Protein AF-A0A935Q909-F1 (afdb_monomer_lite)

pLDDT: mean 86.3, std 9.7, range [51.88, 95.56]

Structure (mmCIF, N/CA/C/O backbone):
data_AF-A0A935Q909-F1
#
_entry.id   AF-A0A935Q909-F1
#
loop_
_atom_site.group_PDB
_atom_site.id
_atom_site.type_symbol
_atom_site.label_atom_id
_atom_site.label_alt_id
_atom_site.label_comp_id
_atom_site.label_asym_id
_atom_site.label_entity_id
_atom_site.label_seq_id
_atom_site.pdbx_PDB_ins_code
_atom_site.Cartn_x
_atom_site.Cartn_y
_atom_site.Cartn_z
_atom_site.occupancy
_atom_site.B_iso_or_equiv
_atom_site.auth_seq_id
_atom_site.auth_comp_id
_atom_site.auth_asym_id
_atom_site.auth_atom_id
_atom_site.pdbx_PDB_model_num
ATOM 1 N N . MET A 1 1 ? 8.471 5.773 24.634 1.00 51.88 1 MET A N 1
ATOM 2 C CA . MET A 1 1 ? 7.549 4.780 24.038 1.00 51.88 1 MET A CA 1
ATOM 3 C C . MET A 1 1 ? 6.987 5.370 22.759 1.00 51.88 1 MET A C 1
ATOM 5 O O . MET A 1 1 ? 6.266 6.355 22.836 1.00 51.88 1 MET A O 1
ATOM 9 N N . ILE A 1 2 ? 7.353 4.835 21.592 1.00 62.34 2 ILE A N 1
ATOM 10 C CA . ILE A 1 2 ? 6.665 5.202 20.348 1.00 62.34 2 ILE A CA 1
ATOM 11 C C . ILE A 1 2 ? 5.202 4.781 20.507 1.00 62.34 2 ILE A C 1
ATOM 13 O O . ILE A 1 2 ? 4.912 3.623 20.804 1.00 62.34 2 ILE A O 1
ATOM 17 N N . SER A 1 3 ? 4.287 5.742 20.384 1.00 74.69 3 SER A N 1
ATOM 18 C CA . SER A 1 3 ? 2.855 5.449 20.369 1.00 74.69 3 SER A CA 1
ATOM 19 C C . SER A 1 3 ? 2.565 4.499 19.205 1.00 74.69 3 SER A C 1
ATOM 21 O O . SER A 1 3 ? 3.095 4.695 18.108 1.00 74.69 3 SER A O 1
ATOM 23 N N . ARG A 1 4 ? 1.713 3.485 19.419 1.00 75.06 4 ARG A N 1
ATOM 24 C CA . ARG A 1 4 ? 1.306 2.525 18.371 1.00 75.06 4 ARG A CA 1
ATOM 25 C C . ARG A 1 4 ? 0.808 3.240 17.106 1.00 75.06 4 ARG A C 1
ATOM 27 O O . ARG A 1 4 ? 1.038 2.775 15.997 1.00 75.06 4 ARG A O 1
ATOM 34 N N . HIS A 1 5 ? 0.224 4.426 17.279 1.00 75.06 5 HIS A N 1
ATOM 35 C CA . HIS A 1 5 ? -0.218 5.311 16.200 1.00 75.06 5 HIS A CA 1
ATOM 36 C C . HIS A 1 5 ? 0.935 5.818 15.321 1.00 75.06 5 HIS A C 1
ATOM 38 O O . HIS A 1 5 ? 0.858 5.787 14.095 1.00 75.06 5 HIS A O 1
ATOM 44 N N . HIS A 1 6 ? 2.048 6.224 15.941 1.00 78.38 6 HIS A N 1
ATOM 45 C CA . HIS A 1 6 ? 3.245 6.659 15.215 1.00 78.38 6 HIS A CA 1
ATOM 46 C C . HIS A 1 6 ? 3.912 5.488 14.486 1.00 78.38 6 HIS A C 1
ATOM 48 O O . HIS A 1 6 ? 4.348 5.653 13.349 1.00 78.38 6 HIS A O 1
ATOM 54 N N . LEU A 1 7 ? 3.940 4.302 15.103 1.00 82.50 7 LEU A N 1
ATOM 55 C CA . LEU A 1 7 ? 4.481 3.093 14.481 1.00 82.50 7 LEU A CA 1
ATOM 56 C C . LEU A 1 7 ? 3.674 2.687 13.239 1.00 82.50 7 LEU A C 1
ATOM 58 O O . LEU A 1 7 ? 4.253 2.513 12.170 1.00 82.50 7 LEU A O 1
ATOM 62 N N . ASN A 1 8 ? 2.343 2.623 13.348 1.00 82.25 8 ASN A N 1
ATOM 63 C CA . ASN A 1 8 ? 1.473 2.310 12.212 1.00 82.25 8 ASN A CA 1
ATOM 64 C C . ASN A 1 8 ? 1.657 3.313 11.071 1.00 82.25 8 ASN A C 1
ATOM 66 O O . ASN A 1 8 ? 1.802 2.919 9.917 1.00 82.25 8 ASN A O 1
ATOM 70 N N . ARG A 1 9 ? 1.729 4.610 11.384 1.00 82.19 9 ARG A N 1
ATOM 71 C CA . ARG A 1 9 ? 1.946 5.651 10.375 1.00 82.19 9 ARG A CA 1
ATOM 72 C C . ARG A 1 9 ? 3.288 5.489 9.652 1.00 82.19 9 ARG A C 1
ATOM 74 O O . ARG A 1 9 ? 3.329 5.621 8.432 1.00 82.19 9 ARG A O 1
ATOM 81 N N . ILE A 1 10 ? 4.365 5.161 10.369 1.00 89.12 10 ILE A N 1
ATOM 82 C CA . ILE A 1 10 ? 5.685 4.904 9.766 1.00 89.12 10 ILE A CA 1
ATOM 83 C C . ILE A 1 10 ? 5.645 3.676 8.853 1.00 89.12 10 ILE A C 1
ATOM 85 O O . ILE A 1 10 ? 6.196 3.729 7.753 1.00 89.12 10 ILE A O 1
ATOM 89 N N . ILE A 1 11 ? 4.975 2.598 9.272 1.00 87.06 11 ILE A N 1
ATOM 90 C CA . ILE A 1 11 ? 4.842 1.375 8.468 1.00 87.06 11 ILE A CA 1
ATOM 91 C C . ILE A 1 11 ? 4.110 1.681 7.161 1.00 87.06 11 ILE A C 1
ATOM 93 O O . ILE A 1 11 ? 4.606 1.334 6.093 1.00 87.06 11 ILE A O 1
ATOM 97 N N . ILE A 1 12 ? 2.981 2.391 7.229 1.00 86.31 12 ILE A N 1
ATOM 98 C CA . ILE A 1 12 ? 2.176 2.740 6.050 1.00 86.31 12 ILE A CA 1
ATOM 99 C C . ILE A 1 12 ? 2.978 3.613 5.082 1.00 86.31 12 ILE A C 1
ATOM 101 O O . ILE A 1 12 ? 3.023 3.323 3.888 1.00 86.31 12 ILE A O 1
ATOM 105 N N . ILE A 1 13 ? 3.649 4.652 5.589 1.00 88.56 13 ILE A N 1
ATOM 106 C CA . ILE A 1 13 ? 4.461 5.552 4.758 1.00 88.56 13 ILE A CA 1
ATOM 107 C C . ILE A 1 13 ? 5.604 4.780 4.094 1.00 88.56 13 ILE A C 1
ATOM 109 O O . ILE A 1 13 ? 5.787 4.877 2.883 1.00 88.56 13 ILE A O 1
ATOM 113 N N . SER A 1 14 ? 6.337 3.973 4.864 1.00 90.75 14 SER A N 1
ATOM 114 C CA . SER A 1 14 ? 7.436 3.152 4.341 1.00 90.75 14 SER A CA 1
ATOM 115 C C . SER A 1 14 ? 6.943 2.202 3.251 1.00 90.75 14 SER A C 1
ATOM 117 O O . SER A 1 14 ? 7.562 2.085 2.196 1.00 90.75 14 SER A O 1
ATOM 119 N N . PHE A 1 15 ? 5.789 1.572 3.470 1.00 89.25 15 PHE A N 1
ATOM 120 C CA . PHE A 1 15 ? 5.192 0.651 2.513 1.00 89.25 15 PHE A CA 1
ATOM 121 C C . PHE A 1 15 ? 4.761 1.354 1.219 1.00 89.25 15 PHE A C 1
ATOM 123 O O . PHE A 1 15 ? 5.078 0.880 0.129 1.00 89.25 15 PHE A O 1
ATOM 130 N N . MET A 1 16 ? 4.124 2.526 1.317 1.00 88.19 16 MET A N 1
ATOM 131 C CA . MET A 1 16 ? 3.750 3.320 0.140 1.00 88.19 16 MET A CA 1
ATOM 132 C C . MET A 1 16 ? 4.968 3.761 -0.677 1.00 88.19 16 MET A C 1
ATOM 134 O O . MET A 1 16 ? 4.936 3.693 -1.906 1.00 88.19 16 MET A O 1
ATOM 138 N N . VAL A 1 17 ? 6.058 4.164 -0.014 1.00 92.75 17 VAL A N 1
ATOM 139 C CA . VAL A 1 17 ? 7.309 4.544 -0.689 1.00 92.75 17 VAL A CA 1
ATOM 140 C C . VAL A 1 17 ? 7.916 3.351 -1.433 1.00 92.75 17 VAL A C 1
ATOM 142 O O . VAL A 1 17 ? 8.320 3.494 -2.588 1.00 92.75 17 VAL A O 1
ATOM 145 N N . LEU A 1 18 ? 7.935 2.163 -0.820 1.00 93.00 18 LEU A N 1
ATOM 146 C CA . LEU A 1 18 ? 8.457 0.944 -1.449 1.00 93.00 18 LEU A CA 1
ATOM 147 C C . LEU A 1 18 ? 7.639 0.518 -2.674 1.00 93.00 18 LEU A C 1
ATOM 149 O O . LEU A 1 18 ? 8.224 0.154 -3.700 1.00 93.00 18 LEU A O 1
ATOM 153 N N . ILE A 1 19 ? 6.307 0.594 -2.600 1.00 92.56 19 ILE A N 1
ATOM 154 C CA . ILE A 1 19 ? 5.429 0.308 -3.743 1.00 92.56 19 ILE A CA 1
ATOM 155 C C . ILE A 1 19 ? 5.677 1.317 -4.867 1.00 92.56 19 ILE A C 1
ATOM 157 O O . ILE A 1 19 ? 5.856 0.914 -6.016 1.00 92.56 19 ILE A O 1
ATOM 161 N N . GLY A 1 20 ? 5.749 2.612 -4.544 1.00 91.44 20 GLY A N 1
ATOM 162 C CA . GLY A 1 20 ? 6.013 3.667 -5.523 1.00 91.44 20 GLY A CA 1
ATOM 163 C C . GLY A 1 20 ? 7.355 3.483 -6.235 1.00 91.44 20 GLY A C 1
ATOM 164 O O . GLY A 1 20 ? 7.418 3.534 -7.464 1.00 91.44 20 GLY A O 1
ATOM 165 N N . PHE A 1 21 ? 8.418 3.183 -5.484 1.00 93.56 21 PHE A N 1
ATOM 166 C CA . PHE A 1 21 ? 9.734 2.883 -6.049 1.00 93.56 21 PHE A CA 1
ATOM 167 C C . PHE A 1 21 ? 9.708 1.640 -6.948 1.00 93.56 21 PHE A C 1
ATOM 169 O O . PHE A 1 21 ? 10.251 1.656 -8.055 1.00 93.56 21 PHE A O 1
ATOM 176 N N . SER A 1 22 ? 9.044 0.574 -6.499 1.00 92.31 22 SER A N 1
ATOM 177 C CA . SER A 1 22 ? 8.929 -0.676 -7.258 1.00 92.31 22 SER A CA 1
ATOM 178 C C . SER A 1 22 ? 8.169 -0.472 -8.565 1.00 92.31 22 SER A C 1
ATOM 180 O O . SER A 1 22 ? 8.609 -0.950 -9.610 1.00 92.31 22 SER A O 1
ATOM 182 N N . LEU A 1 23 ? 7.076 0.295 -8.532 1.00 92.44 23 LEU A N 1
ATOM 183 C CA . LEU A 1 23 ? 6.297 0.644 -9.714 1.00 92.44 23 LEU A CA 1
ATOM 184 C C . LEU A 1 23 ? 7.120 1.492 -10.692 1.00 92.44 23 LEU A C 1
ATOM 186 O O . LEU A 1 23 ? 7.181 1.166 -11.875 1.00 92.44 23 LEU A O 1
ATOM 190 N N . ALA A 1 24 ? 7.810 2.528 -10.206 1.00 93.56 24 ALA A N 1
ATOM 191 C CA . ALA A 1 24 ? 8.666 3.373 -11.037 1.00 93.56 24 ALA A CA 1
ATOM 192 C C . ALA A 1 24 ? 9.775 2.558 -11.722 1.00 93.56 24 ALA A C 1
ATOM 194 O O . ALA A 1 24 ? 9.999 2.688 -12.927 1.00 93.56 24 ALA A O 1
ATOM 195 N N . LYS A 1 25 ? 10.427 1.657 -10.977 1.00 94.06 25 LYS A N 1
ATOM 196 C CA . LYS A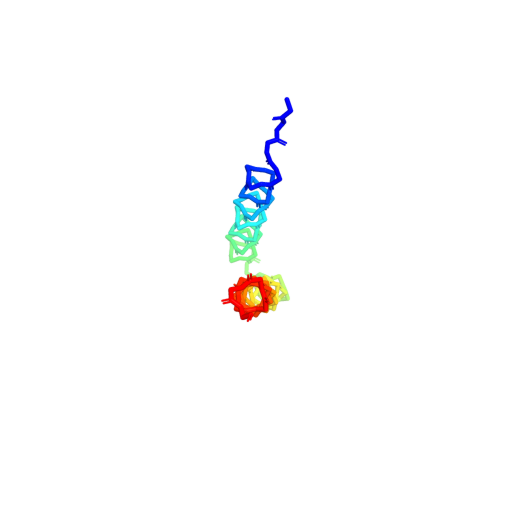 1 25 ? 11.464 0.769 -11.510 1.00 94.06 25 LYS A CA 1
ATOM 197 C C . LYS A 1 25 ? 10.899 -0.238 -12.517 1.00 94.06 25 LYS A C 1
ATOM 199 O O . LYS A 1 25 ? 11.524 -0.494 -13.546 1.00 94.06 25 LYS A O 1
ATOM 204 N N . ALA A 1 26 ? 9.713 -0.786 -12.260 1.00 93.81 26 ALA A N 1
ATOM 205 C CA . ALA A 1 26 ? 9.049 -1.702 -13.181 1.00 93.81 26 ALA A CA 1
ATOM 206 C C . ALA A 1 26 ? 8.666 -1.015 -14.502 1.00 93.81 26 ALA A C 1
ATOM 208 O O . ALA A 1 26 ? 8.879 -1.594 -15.567 1.00 93.81 26 ALA A O 1
ATOM 209 N N . ILE A 1 27 ? 8.186 0.234 -14.441 1.00 93.69 27 ILE A N 1
ATOM 210 C CA . ILE A 1 27 ? 7.910 1.066 -15.621 1.00 93.69 27 ILE A CA 1
ATOM 211 C C . ILE A 1 27 ? 9.203 1.355 -16.387 1.00 93.69 27 ILE A C 1
ATOM 213 O O . ILE A 1 27 ? 9.245 1.166 -17.602 1.00 93.69 27 ILE A O 1
ATOM 217 N N . TYR A 1 28 ? 10.273 1.743 -15.687 1.00 94.88 28 TYR A N 1
ATOM 218 C CA . TYR A 1 28 ? 11.572 2.028 -16.300 1.00 94.88 28 TYR A CA 1
ATOM 219 C C . TYR A 1 28 ? 12.117 0.831 -17.098 1.00 94.88 28 TYR A C 1
ATOM 221 O O . TYR A 1 28 ? 12.540 0.985 -18.241 1.00 94.88 28 TYR A O 1
ATOM 229 N N . HIS A 1 29 ? 12.038 -0.379 -16.538 1.00 94.81 29 HIS A N 1
ATOM 230 C CA . HIS A 1 29 ? 12.464 -1.607 -17.218 1.00 94.81 29 HIS A CA 1
ATOM 231 C C . HIS A 1 29 ? 11.403 -2.209 -18.157 1.00 94.81 29 HIS A C 1
ATOM 233 O O . HIS A 1 29 ? 11.632 -3.290 -18.697 1.00 94.81 29 HIS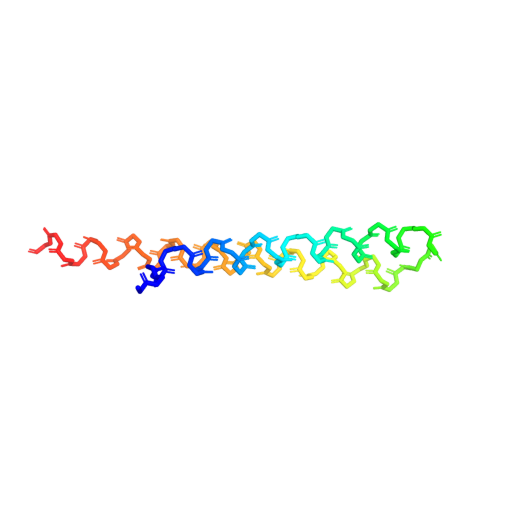 A O 1
ATOM 239 N N . LYS A 1 30 ? 10.247 -1.552 -18.351 1.00 93.31 30 LYS A N 1
ATOM 240 C CA . LYS A 1 30 ? 9.097 -2.061 -19.127 1.00 93.31 30 LYS A CA 1
ATOM 241 C C . LYS A 1 30 ? 8.678 -3.484 -18.721 1.00 93.31 30 LYS A C 1
ATOM 243 O O . L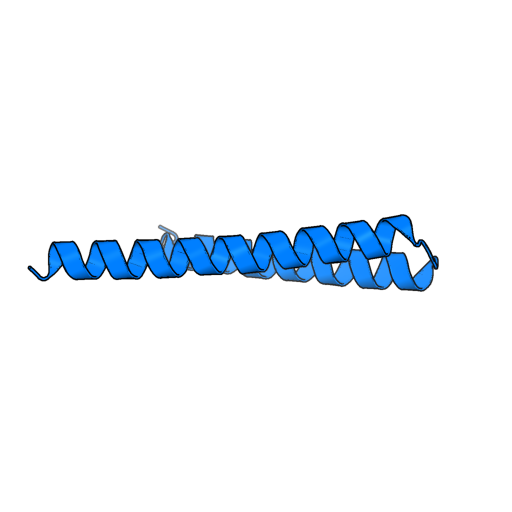YS A 1 30 ? 8.225 -4.277 -19.545 1.00 93.31 30 LYS A O 1
ATOM 248 N N . SER A 1 31 ? 8.835 -3.818 -17.440 1.00 94.00 31 SER A N 1
ATOM 249 C CA . SER A 1 31 ? 8.501 -5.137 -16.911 1.00 94.00 31 SER A CA 1
ATOM 250 C C . SER A 1 31 ? 7.004 -5.216 -16.643 1.00 94.00 31 SER A C 1
ATOM 252 O O . SER A 1 31 ? 6.527 -4.725 -15.620 1.00 94.00 31 SER A O 1
ATOM 254 N N . PHE A 1 32 ? 6.266 -5.860 -17.551 1.00 92.62 32 PHE A N 1
ATOM 255 C CA . PHE A 1 32 ? 4.826 -6.084 -17.393 1.00 92.62 32 PHE A CA 1
ATOM 256 C C . PHE A 1 32 ? 4.511 -6.750 -16.050 1.00 92.62 32 PHE A C 1
ATOM 258 O O . PHE A 1 32 ? 3.705 -6.239 -15.281 1.00 92.62 32 PHE A O 1
ATOM 265 N N . MET A 1 33 ? 5.236 -7.821 -15.716 1.00 93.00 33 MET A N 1
ATOM 266 C CA . MET A 1 33 ? 5.040 -8.556 -14.466 1.00 93.00 33 MET A CA 1
ATOM 267 C C . MET A 1 33 ? 5.312 -7.690 -13.230 1.00 93.00 33 MET A C 1
ATOM 269 O O . MET A 1 33 ? 4.558 -7.749 -12.262 1.00 93.00 33 MET A O 1
ATOM 273 N N . GLY A 1 34 ? 6.350 -6.848 -13.270 1.00 91.50 34 GLY A N 1
ATOM 274 C CA . GLY A 1 34 ? 6.649 -5.920 -12.178 1.00 91.50 34 GLY A CA 1
ATOM 275 C C . GLY A 1 34 ? 5.548 -4.879 -11.978 1.00 91.50 34 GLY A C 1
ATOM 276 O O . GLY A 1 34 ? 5.175 -4.594 -10.843 1.00 91.50 34 GLY A O 1
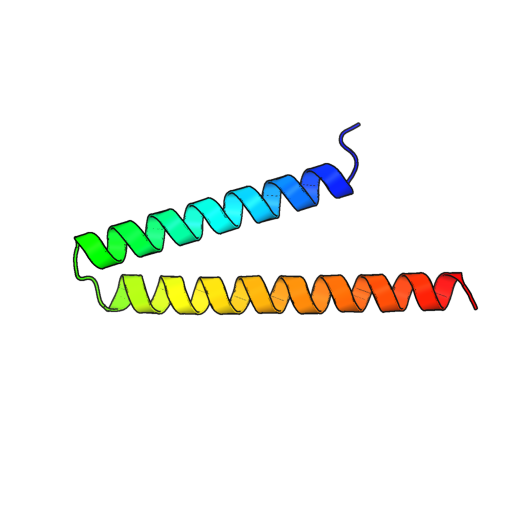ATOM 277 N N . ILE A 1 35 ? 4.986 -4.356 -13.072 1.00 93.12 35 ILE A N 1
ATOM 278 C CA . ILE A 1 35 ? 3.875 -3.399 -13.026 1.00 93.12 35 ILE A CA 1
ATOM 279 C C . ILE A 1 35 ? 2.626 -4.074 -12.452 1.00 93.12 35 ILE A C 1
ATOM 281 O O . ILE A 1 35 ? 2.017 -3.535 -11.531 1.00 93.12 35 ILE A O 1
ATOM 285 N N . THR A 1 36 ? 2.268 -5.268 -12.933 1.00 95.56 36 THR A N 1
ATOM 286 C CA . THR A 1 36 ? 1.105 -6.014 -12.429 1.00 95.56 36 THR A CA 1
ATOM 287 C C . THR A 1 36 ? 1.235 -6.310 -10.937 1.00 95.56 36 THR A C 1
ATOM 289 O O . THR A 1 36 ? 0.302 -6.053 -10.182 1.00 95.56 36 THR A O 1
ATOM 292 N N . LEU A 1 37 ? 2.396 -6.793 -10.486 1.00 93.62 37 LEU A N 1
ATOM 293 C CA . LEU A 1 37 ? 2.631 -7.090 -9.072 1.00 93.62 37 LEU A CA 1
ATOM 294 C C . LEU A 1 37 ? 2.603 -5.830 -8.201 1.00 93.62 37 LEU A C 1
ATOM 296 O O . LEU A 1 37 ? 2.040 -5.862 -7.108 1.00 93.62 37 LEU A O 1
ATOM 300 N N . ALA A 1 38 ? 3.154 -4.715 -8.685 1.00 93.19 38 ALA A N 1
ATOM 301 C CA . ALA A 1 38 ? 3.094 -3.443 -7.973 1.00 93.19 38 ALA A CA 1
ATOM 302 C C . ALA A 1 38 ? 1.650 -2.932 -7.834 1.00 93.19 38 ALA A C 1
ATOM 304 O O . ALA A 1 38 ? 1.275 -2.460 -6.762 1.00 93.19 38 ALA A O 1
ATOM 305 N N . LEU A 1 39 ? 0.821 -3.082 -8.873 1.00 93.69 39 LEU A N 1
ATOM 306 C CA . LEU A 1 39 ? -0.600 -2.727 -8.820 1.00 93.69 39 LEU A CA 1
ATOM 307 C C . LEU A 1 39 ? -1.385 -3.631 -7.864 1.00 93.69 39 LEU A C 1
ATOM 309 O O . LEU A 1 39 ? -2.129 -3.123 -7.032 1.00 93.69 39 LEU A O 1
ATOM 313 N N . VAL A 1 40 ? -1.180 -4.951 -7.921 1.00 95.00 40 VAL A N 1
ATOM 314 C CA . VAL A 1 40 ? -1.814 -5.898 -6.987 1.00 95.00 40 VAL A CA 1
ATOM 315 C C . VAL A 1 40 ? -1.420 -5.580 -5.544 1.00 95.00 40 VAL A C 1
ATOM 317 O O . VAL A 1 40 ? -2.279 -5.532 -4.664 1.00 95.00 40 VAL A O 1
ATOM 320 N N . SER A 1 41 ? -0.136 -5.305 -5.299 1.00 92.75 41 SER A N 1
ATOM 321 C CA . SER A 1 41 ? 0.358 -4.908 -3.981 1.00 92.75 41 SER A CA 1
ATOM 322 C C . SER A 1 41 ? -0.274 -3.597 -3.505 1.00 92.75 41 SER A C 1
ATOM 324 O O . SER A 1 41 ? -0.700 -3.520 -2.353 1.00 92.75 41 SER A O 1
ATOM 326 N N . LEU A 1 42 ? -0.407 -2.599 -4.385 1.00 91.38 42 LEU A N 1
ATOM 327 C CA . LEU A 1 42 ? -1.067 -1.331 -4.074 1.00 91.38 42 LEU A CA 1
ATOM 328 C C . LEU A 1 42 ? -2.543 -1.530 -3.713 1.00 91.38 42 LEU A C 1
ATOM 330 O O . LEU A 1 42 ? -2.999 -1.008 -2.697 1.00 91.38 42 LEU A O 1
ATOM 334 N N . SER A 1 43 ? -3.283 -2.312 -4.502 1.00 92.06 43 SER A N 1
ATOM 335 C CA . SER A 1 43 ? -4.688 -2.624 -4.227 1.00 92.06 43 SER A CA 1
ATOM 336 C C . SER A 1 43 ? -4.860 -3.352 -2.893 1.00 92.06 43 SER A C 1
ATOM 338 O O . SER A 1 43 ? -5.730 -2.983 -2.106 1.00 92.06 43 SER A O 1
ATOM 340 N N . ALA A 1 44 ? -4.002 -4.333 -2.596 1.00 90.81 44 ALA A N 1
ATOM 341 C CA . ALA A 1 44 ? -4.014 -5.039 -1.317 1.00 90.81 44 ALA A CA 1
ATOM 342 C C . ALA A 1 44 ? -3.716 -4.098 -0.137 1.00 90.81 44 ALA A C 1
ATOM 344 O O . ALA A 1 44 ? -4.379 -4.180 0.895 1.00 90.81 44 ALA A O 1
ATOM 345 N N . ALA A 1 45 ? -2.768 -3.169 -0.302 1.00 88.19 45 ALA A N 1
ATOM 346 C CA . ALA A 1 45 ? -2.435 -2.170 0.711 1.00 88.19 45 ALA A CA 1
ATOM 347 C C . ALA A 1 45 ? -3.630 -1.262 1.033 1.00 88.19 45 ALA A C 1
ATOM 349 O O . ALA A 1 45 ? -3.964 -1.062 2.199 1.00 88.19 45 ALA A O 1
ATOM 350 N N . ILE A 1 46 ? -4.292 -0.737 -0.003 1.00 89.06 46 ILE A N 1
ATOM 351 C CA . ILE A 1 46 ? -5.467 0.131 0.141 1.00 89.06 46 ILE A CA 1
ATOM 352 C C . ILE A 1 46 ? -6.605 -0.631 0.827 1.00 89.06 46 ILE A C 1
ATOM 354 O O . ILE A 1 46 ? -7.228 -0.110 1.751 1.00 89.06 46 ILE A O 1
ATOM 358 N N . TYR A 1 47 ? -6.848 -1.877 0.419 1.00 91.31 47 TYR A N 1
ATOM 359 C CA . TYR A 1 47 ? -7.889 -2.709 1.016 1.00 91.31 47 TYR A CA 1
ATOM 360 C C . TYR A 1 47 ? -7.613 -3.028 2.491 1.00 91.31 47 TYR A C 1
ATOM 362 O O . TYR A 1 47 ? -8.510 -2.936 3.327 1.00 91.31 47 TYR A O 1
ATOM 370 N N . PHE A 1 48 ? -6.361 -3.331 2.837 1.00 87.38 48 PHE A N 1
ATOM 371 C CA . PHE A 1 48 ? 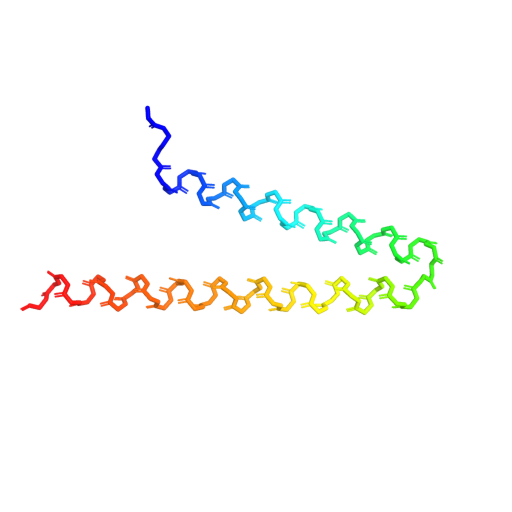-5.952 -3.533 4.224 1.00 87.38 48 PHE A CA 1
ATOM 372 C C . PHE A 1 48 ? -6.195 -2.283 5.080 1.00 87.38 48 PHE A C 1
ATOM 374 O O . PHE A 1 48 ? -6.740 -2.387 6.177 1.00 87.38 48 PHE A O 1
ATOM 381 N N . LEU A 1 49 ? -5.844 -1.097 4.570 1.00 87.56 49 LEU A N 1
ATOM 382 C CA . LEU A 1 49 ? -6.099 0.168 5.265 1.00 87.56 49 LEU A CA 1
ATOM 383 C C . LEU A 1 49 ? -7.591 0.420 5.484 1.00 87.56 49 LEU A C 1
ATOM 385 O O . LEU A 1 49 ? -7.973 0.884 6.555 1.00 87.56 49 LEU A O 1
ATOM 389 N N . TYR A 1 50 ? -8.424 0.088 4.497 1.00 88.56 50 TYR A N 1
ATOM 390 C CA . TYR A 1 50 ? -9.874 0.197 4.615 1.00 88.56 50 TYR A CA 1
ATOM 391 C C . TYR A 1 50 ? -10.432 -0.709 5.721 1.00 88.56 50 TYR A C 1
ATOM 393 O O . TYR A 1 50 ? -11.167 -0.233 6.583 1.00 88.56 50 TYR A O 1
ATOM 401 N N . ILE A 1 51 ? -10.042 -1.991 5.748 1.00 89.19 51 ILE A N 1
ATOM 402 C CA . ILE A 1 51 ? -10.455 -2.920 6.814 1.00 89.19 51 ILE A CA 1
ATOM 403 C C . ILE A 1 51 ? -9.988 -2.419 8.179 1.00 89.19 51 ILE A C 1
ATOM 405 O O . ILE A 1 51 ? -10.752 -2.454 9.138 1.00 89.19 51 ILE A O 1
ATOM 409 N N . LEU A 1 52 ? -8.747 -1.940 8.273 1.00 86.06 52 LEU A N 1
ATOM 410 C CA . LEU A 1 52 ? -8.192 -1.441 9.526 1.00 86.06 52 LEU A CA 1
ATOM 411 C C . LEU A 1 52 ? -8.956 -0.215 10.044 1.00 86.06 52 LEU A C 1
ATOM 413 O O . LEU A 1 52 ? -9.216 -0.122 11.241 1.00 86.06 52 LEU A O 1
ATOM 417 N N . ALA A 1 53 ? -9.314 0.717 9.156 1.00 85.38 53 ALA A N 1
ATOM 418 C CA . ALA A 1 53 ? -10.120 1.882 9.507 1.00 85.38 53 ALA A CA 1
ATOM 419 C C . ALA A 1 53 ? -11.508 1.461 10.003 1.00 85.38 53 ALA A C 1
ATOM 421 O O . ALA A 1 53 ? -11.924 1.896 11.071 1.00 85.38 53 ALA A O 1
ATOM 422 N N . LYS A 1 54 ? -12.162 0.540 9.287 1.00 86.94 54 LYS A N 1
ATOM 423 C CA . LYS A 1 54 ? -13.471 0.007 9.668 1.00 86.94 54 LYS A CA 1
ATOM 424 C C . LYS A 1 54 ? -13.442 -0.701 11.028 1.00 86.94 54 LYS A C 1
ATOM 426 O O . LYS A 1 54 ? -14.285 -0.432 11.872 1.00 86.94 54 LYS A O 1
ATOM 431 N N . ALA A 1 55 ? -12.444 -1.548 11.275 1.00 87.25 55 ALA A N 1
ATOM 432 C CA . ALA A 1 55 ? -12.284 -2.227 12.563 1.00 87.25 55 ALA A CA 1
ATOM 433 C C . ALA A 1 55 ? -12.070 -1.236 13.719 1.00 87.25 55 ALA A C 1
ATOM 435 O O . ALA A 1 55 ? -12.536 -1.461 14.832 1.00 87.25 55 ALA A O 1
ATOM 436 N N . LYS A 1 56 ? -11.371 -0.123 13.460 1.00 84.12 56 LYS A N 1
ATOM 437 C CA . LYS A 1 56 ? -11.164 0.935 14.451 1.00 84.12 56 LYS A CA 1
ATOM 438 C C . LYS A 1 56 ? -12.459 1.696 14.758 1.00 84.12 56 LYS A C 1
ATOM 440 O O . LYS A 1 56 ? -12.695 1.993 15.921 1.00 84.12 56 LYS A O 1
ATOM 445 N N . GLU A 1 57 ? -13.286 1.976 13.750 1.00 85.50 57 GLU A N 1
ATOM 446 C CA . GLU A 1 57 ? -14.616 2.578 13.940 1.00 85.50 57 GLU A CA 1
ATOM 447 C C . GLU A 1 57 ? -15.549 1.659 14.743 1.00 85.50 57 GLU A C 1
ATOM 449 O O . GLU A 1 57 ?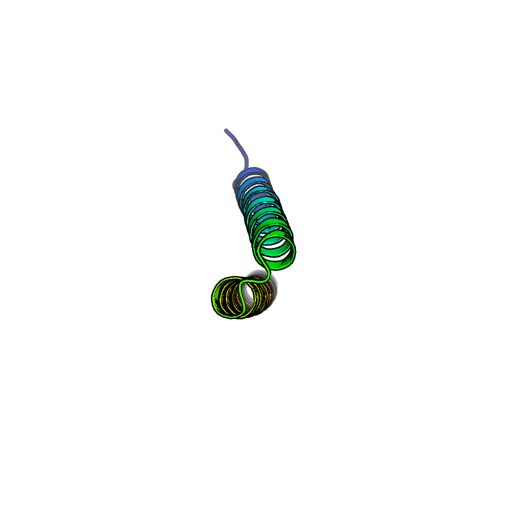 -16.230 2.127 15.649 1.00 85.50 57 GLU A O 1
ATOM 454 N N . GLU A 1 58 ? -15.550 0.354 14.454 1.00 85.25 58 GLU A N 1
ATOM 455 C CA . GLU A 1 58 ? -16.363 -0.631 15.181 1.00 85.25 58 GLU A CA 1
ATOM 456 C C . GLU A 1 58 ? -15.942 -0.749 16.658 1.00 85.25 58 GLU A C 1
ATOM 458 O O . GLU A 1 58 ? -16.802 -0.748 17.534 1.00 85.25 58 GLU A O 1
ATOM 463 N N . MET A 1 59 ? -14.635 -0.755 16.953 1.00 83.88 59 MET A N 1
ATOM 464 C CA . MET A 1 59 ? -14.136 -0.746 18.337 1.00 83.88 59 MET A CA 1
ATOM 465 C C . MET A 1 59 ? -14.523 0.529 19.101 1.00 83.88 59 MET A C 1
ATOM 467 O O . MET A 1 59 ? -14.898 0.455 20.268 1.00 83.88 59 MET A O 1
ATOM 471 N N . GLU A 1 60 ? -14.435 1.697 18.459 1.00 81.56 60 GLU A N 1
ATOM 472 C CA . GLU A 1 60 ? -14.819 2.973 19.082 1.00 81.56 60 GLU A CA 1
ATOM 473 C C . GLU A 1 60 ? -16.338 3.055 19.320 1.00 81.56 60 GLU A C 1
ATOM 475 O O . GLU A 1 60 ? -16.772 3.665 20.295 1.00 81.56 60 GLU A O 1
ATOM 480 N N . ALA A 1 61 ? -17.147 2.417 18.466 1.00 78.50 61 ALA A N 1
ATOM 481 C CA . ALA A 1 61 ? -18.594 2.318 18.645 1.00 78.50 61 ALA A CA 1
ATOM 482 C C . ALA A 1 61 ? -18.991 1.366 19.789 1.00 78.50 61 ALA A C 1
ATOM 484 O O . ALA A 1 61 ? -19.928 1.677 20.520 1.00 78.50 61 ALA A O 1
ATOM 485 N N . GLU A 1 62 ? -18.284 0.243 19.970 1.00 70.38 62 GLU A N 1
ATOM 486 C CA . GLU A 1 62 ? -18.490 -0.668 21.109 1.00 70.38 62 GLU A CA 1
ATOM 487 C C . GLU A 1 62 ? -18.057 -0.054 22.448 1.00 70.38 62 GLU A C 1
ATOM 489 O O . GLU A 1 62 ? -18.721 -0.280 23.452 1.00 70.38 62 GLU A O 1
ATOM 494 N N . GLU A 1 63 ? -16.983 0.744 22.492 1.00 64.94 63 GLU A N 1
ATOM 495 C CA . GLU A 1 63 ? -16.565 1.437 23.725 1.00 64.94 63 GLU A CA 1
ATOM 496 C C . GLU A 1 63 ? -17.499 2.596 24.125 1.00 64.94 63 GLU A C 1
ATOM 498 O O . GLU A 1 63 ? -17.489 3.019 25.283 1.00 64.94 63 GLU A O 1
ATOM 503 N N . ALA A 1 64 ? -18.284 3.131 23.184 1.00 62.50 64 ALA A N 1
ATOM 504 C CA . ALA A 1 64 ? -19.200 4.251 23.410 1.00 62.50 64 ALA A CA 1
ATOM 505 C C . ALA A 1 64 ? -20.650 3.834 23.743 1.00 62.50 64 ALA A C 1
ATOM 507 O O . ALA A 1 64 ? -21.468 4.716 24.027 1.00 62.50 64 ALA A O 1
ATOM 508 N N . ALA A 1 65 ? -20.968 2.535 23.685 1.00 54.12 65 ALA A N 1
ATOM 509 C CA . ALA A 1 65 ? -22.285 1.951 23.970 1.00 54.12 65 ALA A CA 1
ATOM 510 C C . ALA A 1 65 ? -22.353 1.339 25.379 1.00 54.12 65 ALA A C 1
ATOM 512 O O . ALA A 1 65 ? -23.435 1.450 26.002 1.00 54.12 65 ALA A O 1
#

Radius of gyration: 15.94 Å; chains: 1; bounding box: 35×15×43 Å

Secondary structure (DSSP, 8-state):
---HHHHHHHHHHHHHHHHHHHHHHHHHTT-HHHHHHHHHHHHHHHHHHHHHHHHHHHHHHHHT-

Foldseek 3Di:
DPDVVNVVVVVLVVQVVVLVVQCVVCVVVVPPVSNVVSVVSVVVSVVVVVVVVVVVVVVVVVVVD

Sequence (65 aa):
MISRHHLNRIIIISFMVLIGFSLAKAIYHKSFMGITLALVSLSAAIYFLYILAKAKEEMEAEEAA